Protein AF-A0A0D0D481-F1 (afdb_monomer_lite)

Secondary structure (DSSP, 8-state):
-HHHHHHHHHHHHSS--HHHHHHHHHHHHGGG--HHHHHHHHHHHHHTTT-HHHHHHHHHHHHHHHHHTT-

Structure (mmCIF, N/CA/C/O backbone):
data_AF-A0A0D0D481-F1
#
_entry.id   AF-A0A0D0D481-F1
#
loop_
_atom_site.group_PDB
_atom_site.id
_atom_site.type_symbol
_atom_site.label_atom_id
_atom_site.label_alt_id
_atom_site.label_comp_id
_atom_site.label_asym_id
_atom_site.label_entity_id
_atom_site.label_seq_id
_atom_site.pdbx_PDB_ins_code
_atom_site.Cartn_x
_atom_site.Cartn_y
_atom_site.Cartn_z
_atom_site.occupancy
_atom_site.B_iso_or_equiv
_atom_site.auth_seq_id
_atom_site.auth_comp_id
_atom_site.auth_asym_id
_atom_site.auth_atom_id
_atom_site.pdbx_PDB_model_num
ATOM 1 N N . ASP A 1 1 ? 12.262 -2.722 -2.551 1.00 87.12 1 ASP A N 1
ATOM 2 C CA . ASP A 1 1 ? 12.217 -1.411 -3.224 1.00 87.12 1 ASP A CA 1
ATOM 3 C C . ASP A 1 1 ? 11.639 -0.357 -2.273 1.00 87.12 1 ASP A C 1
ATOM 5 O O . ASP A 1 1 ? 10.553 -0.590 -1.743 1.00 87.12 1 ASP A O 1
ATOM 9 N N . PRO A 1 2 ? 12.347 0.752 -1.991 1.00 89.62 2 PRO A N 1
ATOM 10 C CA . PRO A 1 2 ? 11.874 1.785 -1.065 1.00 89.62 2 PRO A CA 1
ATOM 11 C C . PRO A 1 2 ? 10.586 2.501 -1.504 1.00 89.62 2 PRO A C 1
ATOM 13 O O . PRO A 1 2 ? 9.775 2.862 -0.653 1.00 89.62 2 PRO A O 1
ATOM 16 N N . ALA A 1 3 ? 10.371 2.702 -2.807 1.00 92.94 3 ALA A N 1
ATOM 17 C CA . ALA A 1 3 ? 9.175 3.365 -3.318 1.00 92.94 3 ALA A CA 1
ATOM 18 C C . ALA A 1 3 ? 7.942 2.459 -3.195 1.00 92.94 3 ALA A C 1
ATOM 20 O O . ALA A 1 3 ? 6.870 2.934 -2.818 1.00 92.94 3 ALA A O 1
ATOM 21 N N . ALA A 1 4 ? 8.098 1.152 -3.424 1.00 94.19 4 ALA A N 1
ATOM 22 C CA . ALA A 1 4 ? 7.023 0.183 -3.214 1.00 94.19 4 ALA A CA 1
ATOM 23 C C . ALA A 1 4 ? 6.608 0.107 -1.732 1.00 94.19 4 ALA A C 1
ATOM 25 O O . ALA A 1 4 ? 5.421 0.160 -1.420 1.00 94.19 4 ALA A O 1
ATOM 26 N N . TRP A 1 5 ? 7.574 0.097 -0.804 1.00 94.38 5 TRP A N 1
ATOM 27 C CA . TRP A 1 5 ? 7.280 0.161 0.635 1.00 94.38 5 TRP A CA 1
ATOM 28 C C . TRP A 1 5 ? 6.578 1.458 1.041 1.00 94.38 5 TRP A C 1
ATOM 30 O O . TRP A 1 5 ? 5.670 1.420 1.869 1.00 94.38 5 TRP A O 1
ATOM 40 N N . LYS A 1 6 ? 6.934 2.592 0.424 1.00 93.94 6 LYS A N 1
ATOM 41 C CA . LYS A 1 6 ? 6.210 3.851 0.629 1.00 93.94 6 LYS A CA 1
ATOM 42 C C . LYS A 1 6 ? 4.742 3.736 0.202 1.00 93.94 6 LYS A C 1
ATOM 44 O O . LYS A 1 6 ? 3.878 4.218 0.920 1.00 93.94 6 LYS A O 1
ATOM 49 N N . ALA A 1 7 ? 4.443 3.066 -0.913 1.00 94.81 7 ALA A N 1
ATOM 50 C CA . ALA A 1 7 ? 3.060 2.856 -1.346 1.00 94.81 7 ALA A CA 1
ATOM 51 C C . ALA A 1 7 ? 2.250 2.006 -0.346 1.00 94.81 7 ALA A C 1
ATOM 53 O O . ALA A 1 7 ? 1.092 2.321 -0.086 1.00 94.81 7 ALA A O 1
ATOM 54 N N . ILE A 1 8 ? 2.860 0.981 0.263 1.00 94.31 8 ILE A N 1
ATOM 55 C CA . ILE A 1 8 ? 2.227 0.201 1.343 1.00 94.31 8 ILE A CA 1
ATOM 56 C C . ILE A 1 8 ? 2.016 1.054 2.602 1.00 94.31 8 ILE A C 1
ATOM 58 O O . ILE A 1 8 ? 0.975 0.960 3.246 1.00 94.31 8 ILE A O 1
ATOM 62 N N . HIS A 1 9 ? 2.981 1.901 2.959 1.00 93.19 9 HIS A N 1
ATOM 63 C CA . HIS A 1 9 ? 2.828 2.813 4.090 1.00 93.19 9 HIS A CA 1
ATOM 64 C C . HIS A 1 9 ? 1.698 3.829 3.847 1.00 93.19 9 HIS A C 1
ATOM 66 O O . HIS A 1 9 ? 0.887 4.073 4.737 1.00 93.19 9 HIS A O 1
ATOM 72 N N . ASP A 1 10 ? 1.601 4.387 2.638 1.00 92.88 10 ASP A N 1
ATOM 73 C CA . ASP A 1 10 ? 0.500 5.273 2.247 1.00 92.88 10 ASP A CA 1
ATOM 74 C C . ASP A 1 10 ? -0.848 4.531 2.320 1.00 92.88 10 ASP A C 1
ATOM 76 O O . ASP A 1 10 ? -1.829 5.094 2.801 1.00 92.88 10 ASP A O 1
ATOM 80 N N . PHE A 1 11 ? -0.894 3.253 1.924 1.00 92.88 11 PHE A N 1
ATOM 81 C CA . PHE A 1 11 ? -2.075 2.398 2.089 1.00 92.88 11 PHE A CA 1
ATOM 82 C C . PHE A 1 11 ? -2.465 2.197 3.560 1.00 92.88 11 PHE A C 1
ATOM 84 O O . PHE A 1 11 ? -3.641 2.245 3.894 1.00 92.88 11 PHE A O 1
ATOM 91 N N . ALA A 1 12 ? -1.489 2.046 4.455 1.00 91.69 12 ALA A N 1
ATOM 92 C CA . ALA A 1 12 ? -1.731 1.920 5.891 1.00 91.69 12 ALA A CA 1
ATOM 93 C C . ALA A 1 12 ? -2.207 3.222 6.562 1.00 91.69 12 ALA A C 1
ATOM 95 O O . ALA A 1 12 ? -2.899 3.181 7.581 1.00 91.69 12 ALA A O 1
ATOM 96 N N . ALA A 1 13 ? -1.808 4.374 6.021 1.00 89.88 13 ALA A N 1
ATOM 97 C CA . ALA A 1 13 ? -2.012 5.684 6.635 1.00 89.88 13 ALA A CA 1
ATOM 98 C C . ALA A 1 13 ? -3.177 6.494 6.038 1.00 89.88 13 ALA A C 1
ATOM 100 O O . ALA A 1 13 ? -3.508 7.555 6.566 1.00 89.88 13 ALA A O 1
ATOM 101 N N . THR A 1 14 ? -3.770 6.047 4.930 1.00 88.62 14 THR A N 1
ATOM 102 C CA . THR A 1 14 ? -4.810 6.785 4.194 1.00 88.62 14 THR A CA 1
ATOM 103 C C . THR A 1 14 ? -5.994 5.882 3.852 1.00 88.62 14 THR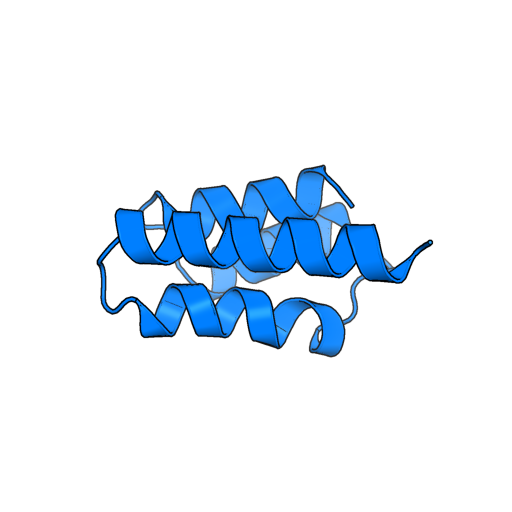 A C 1
ATOM 105 O O . THR A 1 14 ? -5.877 4.664 3.910 1.00 88.62 14 THR A O 1
ATOM 108 N N . ASP A 1 15 ? -7.114 6.461 3.408 1.00 85.19 15 ASP A N 1
ATOM 109 C CA . ASP A 1 15 ? -8.295 5.721 2.918 1.00 85.19 15 ASP A CA 1
ATOM 110 C C . ASP A 1 15 ? -8.084 5.069 1.533 1.00 85.19 15 ASP A C 1
ATOM 112 O O . ASP A 1 15 ? -9.022 4.866 0.756 1.00 85.19 15 ASP A O 1
ATOM 116 N N . MET A 1 16 ? -6.834 4.776 1.170 1.00 89.56 16 MET A N 1
ATOM 117 C CA . MET A 1 16 ? -6.519 4.072 -0.063 1.00 89.56 16 MET A CA 1
ATOM 118 C C . MET A 1 16 ? -7.078 2.651 0.006 1.00 89.56 16 MET A C 1
ATOM 120 O O . MET A 1 16 ? -6.996 1.971 1.022 1.00 89.56 16 MET A O 1
ATOM 124 N N . THR A 1 17 ? -7.649 2.181 -1.096 1.00 91.12 17 THR A N 1
ATOM 125 C CA . THR A 1 17 ? -8.179 0.816 -1.186 1.00 91.12 17 THR A CA 1
ATOM 126 C C . THR A 1 17 ? -7.089 -0.175 -1.592 1.00 91.12 17 THR A C 1
ATOM 128 O O . THR A 1 17 ? -6.134 0.192 -2.281 1.00 91.12 17 THR A O 1
ATOM 131 N N . LEU A 1 18 ? -7.261 -1.453 -1.239 1.00 91.38 18 LEU A N 1
ATOM 132 C CA . LEU A 1 18 ? -6.324 -2.515 -1.622 1.00 91.38 18 LEU A CA 1
ATOM 133 C C . LEU A 1 18 ? -6.023 -2.538 -3.140 1.00 91.38 18 LEU A C 1
ATOM 135 O O . LEU A 1 18 ? -4.844 -2.496 -3.487 1.00 91.38 18 LEU A O 1
ATOM 139 N N . PRO A 1 19 ? -7.015 -2.469 -4.058 1.00 94.06 19 PRO A N 1
ATOM 140 C CA . PRO A 1 19 ? -6.724 -2.449 -5.494 1.00 94.06 19 PRO A CA 1
ATOM 141 C C . PRO A 1 19 ? -5.897 -1.235 -5.944 1.00 94.06 19 PRO A C 1
ATOM 143 O O . PRO A 1 19 ? -5.106 -1.332 -6.882 1.00 94.06 19 PRO A O 1
ATOM 146 N N . GLN A 1 20 ? -6.060 -0.075 -5.293 1.00 94.44 20 GLN A N 1
ATOM 147 C CA . GLN A 1 20 ? -5.251 1.114 -5.586 1.00 94.44 20 GLN A CA 1
ATOM 148 C C . GLN A 1 20 ? -3.807 0.936 -5.108 1.00 94.44 20 GLN A C 1
ATOM 150 O O . GLN A 1 20 ? -2.877 1.306 -5.828 1.00 94.44 20 GLN A O 1
ATOM 155 N N . ALA A 1 21 ? -3.621 0.353 -3.924 1.00 94.25 21 ALA A N 1
ATOM 156 C CA . ALA A 1 21 ? -2.307 0.068 -3.365 1.00 94.25 21 ALA A CA 1
ATOM 157 C C . ALA A 1 21 ? -1.551 -0.979 -4.202 1.00 94.25 21 ALA A C 1
ATOM 159 O O . ALA A 1 21 ? -0.401 -0.747 -4.577 1.00 94.25 21 ALA A O 1
ATOM 160 N N . GLU A 1 22 ? -2.209 -2.082 -4.574 1.00 93.81 22 GLU A N 1
ATOM 161 C CA . GLU A 1 22 ? -1.653 -3.119 -5.453 1.00 93.81 22 GLU A CA 1
ATOM 162 C C . GLU A 1 22 ? -1.225 -2.544 -6.798 1.00 93.81 22 GLU A C 1
ATOM 164 O O . GLU A 1 22 ? -0.084 -2.746 -7.214 1.00 93.81 22 GLU A O 1
ATOM 169 N N . LYS A 1 23 ? -2.101 -1.765 -7.445 1.00 95.69 23 LYS A N 1
ATOM 170 C CA . LYS A 1 23 ? -1.786 -1.112 -8.717 1.00 95.69 23 LYS A CA 1
ATOM 171 C C . LYS A 1 23 ? -0.546 -0.225 -8.603 1.00 95.69 23 LYS A C 1
ATOM 173 O O . LYS A 1 23 ? 0.322 -0.278 -9.466 1.00 95.69 23 LYS A O 1
ATOM 178 N N . ARG A 1 24 ? -0.424 0.554 -7.527 1.00 95.75 24 ARG A N 1
ATOM 179 C CA . ARG A 1 24 ? 0.720 1.453 -7.324 1.00 95.75 24 ARG A CA 1
ATOM 180 C C . ARG A 1 24 ? 2.025 0.686 -7.110 1.00 95.75 24 ARG A C 1
ATOM 182 O O . ARG A 1 24 ? 3.053 1.066 -7.660 1.00 95.75 24 ARG A O 1
ATOM 189 N N . VAL A 1 25 ? 1.991 -0.407 -6.350 1.00 95.06 25 VAL A N 1
ATOM 190 C CA . VAL A 1 25 ? 3.158 -1.285 -6.162 1.00 95.06 25 VAL A CA 1
ATOM 191 C C . VAL A 1 25 ? 3.541 -1.976 -7.476 1.00 95.06 25 VAL A C 1
ATOM 193 O O . VAL A 1 25 ? 4.725 -2.037 -7.806 1.00 95.06 25 VAL A O 1
ATOM 196 N N . GLN A 1 26 ? 2.559 -2.432 -8.256 1.00 95.25 26 GLN A N 1
ATOM 197 C CA . GLN A 1 26 ? 2.768 -2.998 -9.592 1.00 95.25 26 GLN A CA 1
ATOM 198 C C . GLN A 1 26 ? 3.392 -1.986 -10.557 1.00 95.25 26 GLN A C 1
ATOM 200 O O . GLN A 1 26 ? 4.338 -2.324 -11.259 1.00 95.25 26 GLN A O 1
ATOM 205 N N . GLU A 1 27 ? 2.913 -0.742 -10.573 1.00 96.06 27 GLU A N 1
ATOM 206 C CA . GLU A 1 27 ? 3.468 0.330 -11.409 1.00 96.06 27 GLU A CA 1
ATOM 207 C C . GLU A 1 27 ? 4.921 0.659 -11.039 1.00 96.06 27 GLU A C 1
ATOM 209 O O . GLU A 1 27 ? 5.740 0.896 -11.925 1.00 96.06 27 GLU A O 1
ATOM 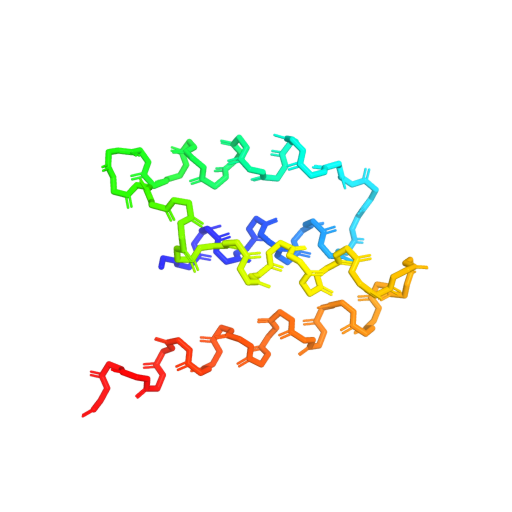214 N N . ILE A 1 28 ? 5.258 0.642 -9.745 1.00 95.81 28 ILE A N 1
ATOM 215 C CA . ILE A 1 28 ? 6.616 0.922 -9.256 1.00 95.81 28 ILE A CA 1
ATOM 216 C C . ILE A 1 28 ? 7.584 -0.210 -9.614 1.00 95.81 28 ILE A C 1
ATOM 218 O O . ILE A 1 28 ? 8.706 0.048 -10.046 1.00 95.81 28 ILE A O 1
ATOM 222 N N . LEU A 1 29 ? 7.171 -1.462 -9.414 1.00 93.56 29 LEU A N 1
ATOM 223 C CA . LEU A 1 29 ? 8.043 -2.624 -9.605 1.00 93.56 29 LEU A CA 1
ATOM 224 C C . LEU A 1 29 ? 8.055 -3.137 -11.048 1.00 93.56 29 LEU A C 1
ATOM 226 O O . LEU A 1 29 ? 8.993 -3.831 -11.446 1.00 93.56 29 LEU A O 1
ATOM 230 N N . GLY A 1 30 ? 7.030 -2.810 -11.835 1.00 94.31 30 GLY A N 1
ATOM 231 C CA . GLY A 1 30 ? 6.877 -3.243 -13.217 1.00 94.31 30 GLY A CA 1
ATOM 232 C C . GLY A 1 30 ? 7.021 -4.758 -13.355 1.00 94.31 30 GLY A C 1
ATOM 233 O O . GLY A 1 30 ? 6.351 -5.532 -12.674 1.00 94.31 30 GLY A O 1
ATOM 234 N N . ALA A 1 31 ? 7.945 -5.190 -14.214 1.00 93.25 31 ALA A N 1
ATOM 235 C CA . ALA A 1 31 ? 8.226 -6.605 -14.464 1.00 93.25 31 ALA A CA 1
ATOM 236 C C . ALA A 1 31 ? 8.791 -7.367 -13.247 1.00 93.25 31 ALA A C 1
ATOM 238 O O . ALA A 1 31 ? 8.771 -8.594 -13.244 1.00 93.25 31 ALA A O 1
ATOM 239 N N . HIS A 1 32 ? 9.290 -6.668 -12.223 1.00 90.50 32 HIS A N 1
ATOM 240 C CA . HIS A 1 32 ? 9.786 -7.282 -10.987 1.00 90.50 32 HIS A CA 1
ATOM 241 C C . HIS A 1 32 ? 8.700 -7.433 -9.918 1.00 90.50 32 HIS A C 1
ATOM 243 O O . HIS A 1 32 ? 8.988 -7.878 -8.807 1.00 90.50 32 HIS A O 1
ATOM 249 N N . TYR A 1 33 ? 7.458 -7.042 -10.213 1.00 92.50 33 TYR A N 1
ATOM 250 C CA . TYR A 1 33 ? 6.359 -7.260 -9.290 1.00 92.50 33 TYR A CA 1
ATOM 251 C C . TYR A 1 33 ? 6.064 -8.755 -9.142 1.00 92.50 33 TYR A C 1
ATOM 253 O O . TYR A 1 33 ? 5.737 -9.444 -10.108 1.00 92.50 33 TYR A O 1
ATOM 261 N N . ASN A 1 34 ? 6.097 -9.227 -7.901 1.00 92.00 34 ASN A N 1
ATOM 262 C CA . ASN A 1 34 ? 5.641 -10.552 -7.523 1.00 92.00 34 ASN A CA 1
ATOM 263 C C . ASN A 1 34 ? 4.624 -10.424 -6.390 1.00 92.00 34 ASN A C 1
ATOM 265 O O . ASN A 1 34 ? 4.968 -10.011 -5.284 1.00 92.00 34 ASN A O 1
ATOM 269 N N . ASN A 1 35 ? 3.370 -10.795 -6.652 1.00 89.06 35 ASN A N 1
ATOM 270 C CA . ASN A 1 35 ? 2.299 -10.672 -5.666 1.00 89.06 35 ASN A CA 1
ATOM 271 C C . ASN A 1 35 ? 2.607 -11.426 -4.360 1.00 89.06 35 ASN A C 1
ATOM 273 O O . ASN A 1 35 ? 2.309 -10.925 -3.281 1.00 89.06 35 ASN A O 1
ATOM 277 N N . ALA A 1 36 ? 3.254 -12.594 -4.439 1.00 90.50 36 ALA A N 1
ATOM 278 C CA . ALA A 1 36 ? 3.565 -13.403 -3.260 1.00 90.50 36 ALA A CA 1
ATOM 279 C C . ALA A 1 36 ? 4.476 -12.671 -2.257 1.00 90.50 36 ALA A C 1
ATOM 281 O O . ALA A 1 36 ? 4.316 -12.840 -1.049 1.00 90.50 36 ALA A O 1
ATOM 282 N N . ASP A 1 37 ? 5.376 -11.813 -2.747 1.00 89.62 37 ASP A N 1
ATOM 283 C CA . ASP A 1 37 ? 6.305 -11.054 -1.903 1.00 89.62 37 ASP A CA 1
ATOM 284 C C . ASP A 1 37 ? 5.607 -9.902 -1.159 1.00 89.62 37 ASP A C 1
ATOM 286 O O . ASP A 1 37 ? 6.059 -9.481 -0.095 1.00 89.62 37 ASP A O 1
ATOM 290 N N . TRP A 1 38 ? 4.481 -9.409 -1.690 1.00 92.75 38 TRP A N 1
ATOM 291 C CA . TRP A 1 38 ? 3.756 -8.248 -1.157 1.00 92.75 38 TRP A CA 1
ATOM 292 C C . TRP A 1 38 ? 2.435 -8.597 -0.476 1.00 92.75 38 TRP A C 1
ATOM 294 O O . TRP A 1 38 ? 1.929 -7.795 0.308 1.00 92.75 38 TRP A O 1
ATOM 304 N N . GLN A 1 39 ? 1.899 -9.798 -0.698 1.00 93.25 39 GLN A N 1
ATOM 305 C CA . GLN A 1 39 ? 0.636 -10.248 -0.114 1.00 93.25 39 GLN A CA 1
ATOM 306 C C . GLN A 1 39 ? 0.633 -10.133 1.416 1.00 93.25 39 GLN A C 1
ATOM 308 O O . GLN A 1 39 ? -0.343 -9.670 2.002 1.00 93.25 39 GLN A O 1
ATOM 313 N N . LEU A 1 40 ? 1.742 -10.495 2.069 1.00 91.69 40 LEU A N 1
ATOM 314 C CA . LEU A 1 40 ? 1.872 -10.354 3.519 1.00 91.69 40 LEU A CA 1
ATOM 315 C C . LEU A 1 40 ? 1.751 -8.888 3.963 1.00 91.69 40 LEU A C 1
ATOM 317 O O . LEU A 1 40 ? 1.092 -8.603 4.960 1.00 91.69 40 LEU A O 1
ATOM 321 N N . ALA A 1 41 ? 2.356 -7.964 3.215 1.00 92.56 41 ALA A N 1
ATOM 322 C CA . ALA A 1 41 ? 2.313 -6.540 3.521 1.00 92.56 41 ALA A CA 1
ATOM 323 C C . ALA A 1 41 ? 0.893 -5.969 3.369 1.00 92.56 41 ALA A C 1
ATOM 325 O O . ALA A 1 41 ? 0.439 -5.230 4.239 1.00 92.56 41 ALA A O 1
ATOM 326 N N . PHE A 1 42 ? 0.164 -6.366 2.322 1.00 93.06 42 PHE A N 1
ATOM 327 C CA . PHE A 1 42 ? -1.236 -5.978 2.135 1.00 93.06 42 PHE A CA 1
ATOM 328 C C . PHE A 1 42 ? -2.156 -6.538 3.225 1.00 93.06 42 PHE A C 1
ATOM 330 O O . PHE A 1 42 ? -2.973 -5.800 3.776 1.00 93.06 42 PHE A O 1
ATOM 337 N N . ASN A 1 43 ? -1.999 -7.818 3.573 1.00 92.50 4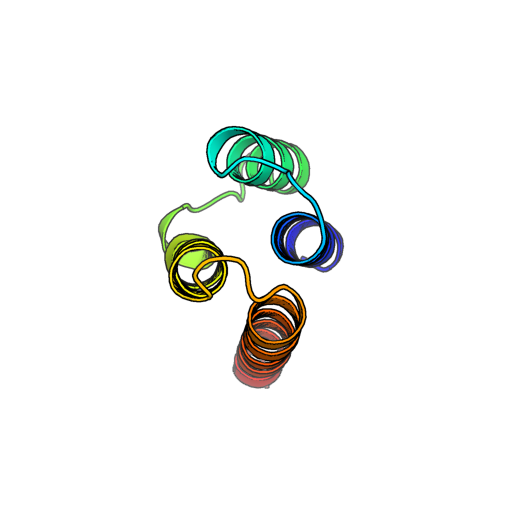3 ASN A N 1
ATOM 338 C CA . ASN A 1 43 ? -2.819 -8.468 4.594 1.00 92.50 43 ASN A CA 1
ATOM 339 C C . ASN A 1 43 ? -2.666 -7.793 5.956 1.00 92.50 43 ASN A C 1
ATOM 341 O O . ASN A 1 43 ? -3.661 -7.524 6.613 1.00 92.50 43 ASN A O 1
ATOM 345 N N . VAL A 1 44 ? -1.440 -7.449 6.351 1.00 91.31 44 VAL A N 1
ATOM 346 C CA . VAL A 1 44 ? -1.188 -6.779 7.633 1.00 91.31 44 VAL A CA 1
ATOM 347 C C . VAL A 1 44 ? -1.895 -5.424 7.733 1.00 91.31 44 VAL A C 1
ATOM 349 O O . VAL A 1 44 ? -2.397 -5.077 8.801 1.00 91.31 44 VAL A O 1
ATOM 352 N N . VAL A 1 45 ? -1.980 -4.670 6.633 1.00 90.12 45 VAL A N 1
ATOM 353 C CA . VAL A 1 45 ? -2.736 -3.410 6.609 1.00 90.12 45 VAL A CA 1
ATOM 354 C C . VAL A 1 45 ? -4.241 -3.666 6.712 1.00 90.12 45 VAL A C 1
ATOM 356 O O . VAL A 1 45 ? -4.927 -3.001 7.485 1.00 90.12 45 VAL A O 1
ATOM 359 N N . MET A 1 46 ? -4.752 -4.660 5.985 1.00 89.50 46 MET A N 1
ATOM 360 C CA . MET A 1 46 ? -6.171 -5.036 6.017 1.00 89.50 46 MET A CA 1
ATOM 361 C C . MET A 1 46 ? -6.606 -5.582 7.389 1.00 89.50 46 MET A C 1
ATOM 363 O O . MET A 1 46 ? -7.704 -5.282 7.864 1.00 89.50 46 MET A O 1
ATOM 367 N N . ASP A 1 47 ? -5.734 -6.336 8.057 1.00 90.12 47 ASP A N 1
ATOM 368 C CA . ASP A 1 47 ? -5.982 -6.946 9.367 1.00 90.12 47 ASP A CA 1
ATOM 369 C C . ASP A 1 47 ? -6.018 -5.919 10.504 1.00 90.12 47 ASP A C 1
ATOM 371 O O . ASP A 1 47 ? -6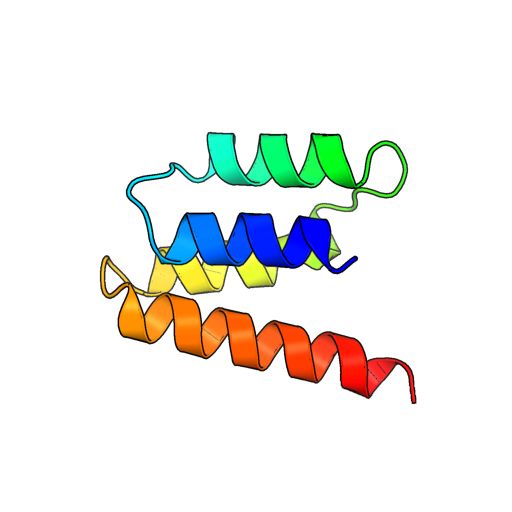.622 -6.174 11.549 1.00 90.12 47 ASP A O 1
ATOM 375 N N . ALA A 1 48 ? -5.441 -4.732 10.300 1.00 85.88 48 ALA A N 1
ATOM 376 C CA . ALA A 1 48 ? -5.467 -3.651 11.279 1.00 85.88 48 ALA A CA 1
ATOM 377 C C . ALA A 1 48 ? -6.868 -3.037 11.481 1.00 85.88 48 ALA A C 1
ATOM 379 O O . ALA A 1 48 ? -7.031 -2.183 12.348 1.00 85.88 48 ALA A O 1
ATOM 380 N N . LYS A 1 49 ? -7.892 -3.466 10.717 1.00 76.69 49 LYS A N 1
ATOM 381 C CA . LYS A 1 49 ? -9.314 -3.079 10.875 1.00 76.69 49 LYS A CA 1
ATOM 382 C C . LYS A 1 49 ? -9.545 -1.565 11.049 1.00 76.69 49 LYS A C 1
ATOM 384 O O . LYS A 1 49 ? -10.444 -1.158 11.7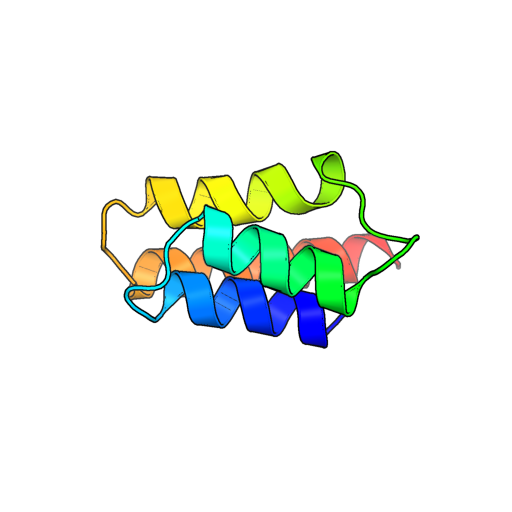81 1.00 76.69 49 LYS A O 1
ATOM 389 N N . GLY A 1 50 ? -8.749 -0.736 10.373 1.00 71.69 50 GLY A N 1
ATOM 390 C CA . GLY A 1 50 ? -8.856 0.728 10.425 1.00 71.69 50 GLY A CA 1
ATOM 391 C C . GLY A 1 50 ? -8.021 1.417 11.511 1.00 71.69 50 GLY A C 1
ATOM 392 O O . GLY A 1 50 ? -8.089 2.636 11.633 1.00 71.69 50 GLY A O 1
ATOM 393 N N . ASP A 1 51 ? -7.207 0.688 12.276 1.00 86.56 51 ASP A N 1
ATOM 394 C CA . ASP A 1 51 ? -6.169 1.288 13.115 1.00 86.56 51 ASP A CA 1
ATOM 395 C C . ASP A 1 51 ? -4.921 1.582 12.268 1.00 86.56 51 ASP A C 1
ATOM 397 O O . ASP A 1 51 ? -4.017 0.754 12.124 1.00 86.56 51 ASP A O 1
ATOM 401 N N . SER A 1 52 ? -4.868 2.787 11.697 1.00 85.94 52 SER A N 1
ATOM 402 C CA . SER A 1 52 ? -3.733 3.244 10.886 1.00 85.94 52 SER A CA 1
ATOM 403 C C . SER A 1 52 ? -2.406 3.247 11.657 1.00 85.94 52 SER A C 1
ATOM 405 O O . SER A 1 52 ? -1.344 3.063 11.060 1.00 85.94 52 SER A O 1
ATOM 407 N N . SER A 1 53 ? -2.431 3.416 12.985 1.00 88.06 53 SER A N 1
ATOM 408 C CA . SER A 1 53 ? -1.220 3.380 13.815 1.00 88.06 53 SER A CA 1
ATOM 409 C C . SER A 1 53 ? -0.679 1.952 13.916 1.00 88.06 53 SER A C 1
ATOM 411 O O . SER A 1 53 ? 0.508 1.705 13.691 1.00 88.06 53 SER A O 1
ATOM 413 N N . ALA A 1 54 ? -1.562 0.981 14.165 1.00 88.94 54 ALA A N 1
ATOM 414 C CA . ALA A 1 54 ? -1.197 -0.432 14.160 1.00 88.94 54 ALA A CA 1
ATOM 415 C C . ALA A 1 54 ? -0.734 -0.902 12.769 1.00 88.94 54 ALA A C 1
ATOM 417 O O . ALA A 1 54 ? 0.280 -1.598 12.666 1.00 88.94 54 ALA A O 1
ATOM 418 N N . ALA A 1 55 ? -1.428 -0.482 11.705 1.00 89.62 55 ALA A N 1
ATOM 419 C CA . ALA A 1 55 ? -1.091 -0.821 10.324 1.00 89.62 55 ALA A CA 1
ATOM 420 C C . ALA A 1 55 ? 0.309 -0.315 9.938 1.00 89.62 55 ALA A C 1
ATOM 422 O O . ALA A 1 55 ? 1.152 -1.093 9.490 1.00 89.62 55 ALA A O 1
ATOM 423 N N . THR A 1 56 ? 0.590 0.973 10.163 1.00 89.94 56 THR A N 1
ATOM 424 C CA . THR A 1 56 ? 1.888 1.587 9.826 1.00 89.94 56 THR A CA 1
ATOM 425 C C . THR A 1 56 ? 3.034 0.969 10.626 1.00 89.94 56 THR A C 1
ATOM 427 O O . THR A 1 56 ? 4.062 0.612 10.048 1.00 89.94 56 THR A O 1
ATOM 430 N N . ALA A 1 57 ? 2.849 0.733 11.929 1.00 90.69 57 ALA A N 1
ATOM 431 C CA . ALA A 1 57 ? 3.854 0.070 12.758 1.00 90.69 57 ALA A CA 1
ATOM 432 C C . ALA A 1 57 ? 4.168 -1.361 12.282 1.00 90.69 57 ALA A C 1
ATOM 434 O O . ALA A 1 57 ? 5.316 -1.808 12.346 1.00 90.69 57 ALA A O 1
ATOM 435 N N . ALA A 1 58 ? 3.162 -2.099 11.812 1.00 90.38 58 ALA A N 1
ATOM 436 C CA . ALA A 1 58 ? 3.346 -3.459 11.327 1.00 90.38 58 ALA A CA 1
ATOM 437 C C . ALA A 1 58 ? 3.997 -3.500 9.929 1.00 90.38 58 ALA A C 1
ATOM 439 O O . ALA A 1 58 ? 4.891 -4.319 9.702 1.00 90.38 58 ALA A O 1
ATOM 440 N N . VAL A 1 59 ? 3.646 -2.566 9.037 1.00 91.00 59 VAL A N 1
ATOM 441 C CA . VAL A 1 59 ? 4.334 -2.362 7.748 1.00 91.00 59 VAL A CA 1
ATOM 442 C C . VAL A 1 59 ? 5.808 -2.028 7.961 1.00 91.00 59 VAL A C 1
ATOM 444 O O . VAL A 1 59 ? 6.669 -2.619 7.310 1.00 91.00 59 VAL A O 1
ATOM 447 N N . GLU A 1 60 ? 6.124 -1.147 8.911 1.00 90.50 60 GLU A N 1
ATOM 448 C CA . GLU A 1 60 ? 7.511 -0.816 9.232 1.00 90.50 60 GLU A CA 1
ATOM 449 C C . GLU A 1 60 ? 8.288 -2.036 9.729 1.00 90.50 60 GLU A C 1
ATOM 451 O O . GLU A 1 60 ? 9.406 -2.275 9.275 1.00 90.50 60 GLU A O 1
ATOM 456 N N . LYS A 1 61 ? 7.702 -2.872 10.593 1.00 90.19 61 LYS A N 1
ATOM 457 C CA . LYS A 1 61 ? 8.341 -4.128 11.024 1.00 90.19 61 LYS A CA 1
ATOM 458 C C . LYS A 1 61 ? 8.633 -5.059 9.846 1.00 90.19 61 LYS A C 1
ATOM 460 O O . LYS A 1 61 ? 9.724 -5.623 9.781 1.00 90.19 61 LYS A O 1
ATOM 465 N N . LEU A 1 62 ? 7.693 -5.201 8.911 1.00 90.44 62 LEU A N 1
ATOM 466 C CA . LEU A 1 62 ? 7.893 -6.014 7.708 1.00 90.44 62 LEU A CA 1
ATOM 467 C C . LEU A 1 62 ? 8.990 -5.445 6.806 1.00 90.44 62 LEU A C 1
ATOM 469 O O . LEU A 1 62 ? 9.819 -6.206 6.312 1.00 90.44 62 LEU A O 1
ATOM 473 N N . ARG A 1 63 ? 9.040 -4.120 6.637 1.00 90.06 63 ARG A N 1
ATOM 474 C CA . ARG A 1 63 ? 10.085 -3.436 5.867 1.00 90.06 63 ARG A CA 1
ATOM 475 C C . ARG A 1 63 ? 11.475 -3.702 6.443 1.00 90.06 63 ARG A C 1
ATOM 477 O O . ARG A 1 63 ? 12.384 -4.046 5.687 1.00 90.06 63 ARG A O 1
ATOM 484 N N . HIS A 1 64 ? 11.638 -3.580 7.761 1.00 88.12 64 HIS A N 1
ATOM 485 C CA . HIS A 1 64 ? 12.908 -3.885 8.429 1.00 88.12 64 HIS A CA 1
ATOM 486 C C . HIS A 1 64 ? 13.274 -5.364 8.259 1.00 88.12 64 HIS A C 1
ATOM 488 O O . HIS A 1 64 ? 14.354 -5.662 7.762 1.00 88.12 64 HIS A O 1
ATOM 494 N N . ALA A 1 65 ? 12.344 -6.290 8.520 1.00 86.44 65 ALA A N 1
ATOM 495 C CA . ALA A 1 65 ? 12.590 -7.725 8.352 1.00 86.44 65 ALA A CA 1
ATOM 496 C C . ALA A 1 65 ? 12.949 -8.118 6.905 1.00 86.44 65 ALA A C 1
ATOM 498 O O . ALA A 1 65 ? 13.765 -9.011 6.685 1.00 86.44 65 ALA A O 1
ATOM 499 N N . ALA A 1 66 ? 12.355 -7.461 5.906 1.00 84.56 66 ALA A N 1
ATOM 500 C CA . ALA A 1 66 ? 12.685 -7.674 4.498 1.00 84.56 66 ALA A CA 1
ATOM 501 C C . ALA A 1 66 ? 14.069 -7.120 4.120 1.00 84.56 66 ALA A C 1
ATOM 503 O O . ALA A 1 66 ? 14.680 -7.617 3.179 1.00 84.56 66 ALA A O 1
ATOM 504 N N . THR A 1 67 ? 14.558 -6.109 4.843 1.00 78.12 67 THR A N 1
ATOM 505 C CA . THR A 1 67 ? 15.892 -5.524 4.639 1.00 78.12 67 THR A CA 1
ATOM 506 C C . THR A 1 67 ? 16.966 -6.349 5.357 1.00 78.12 67 THR A C 1
ATOM 508 O O . THR A 1 67 ? 18.022 -6.598 4.783 1.00 78.12 67 THR A O 1
ATOM 511 N N . ASP A 1 68 ? 16.660 -6.863 6.552 1.00 73.25 68 ASP A N 1
ATOM 512 C CA . ASP A 1 68 ? 17.561 -7.704 7.353 1.00 73.25 68 ASP A CA 1
ATOM 513 C C . ASP A 1 68 ? 17.799 -9.086 6.727 1.00 73.25 68 ASP A C 1
ATOM 515 O O . ASP A 1 68 ? 18.872 -9.659 6.877 1.00 73.25 68 ASP A O 1
ATOM 519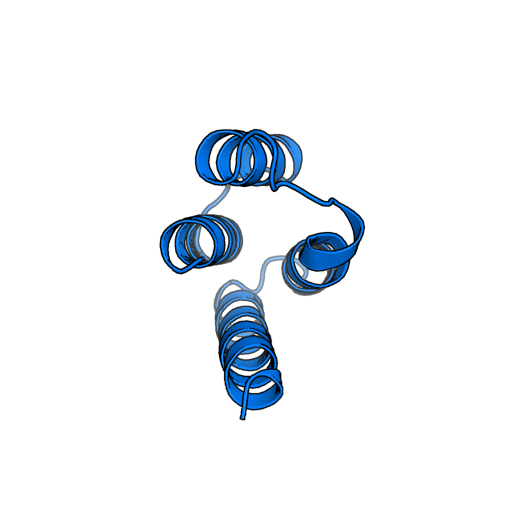 N N . LYS A 1 69 ? 16.834 -9.625 5.968 1.00 57.38 69 LYS A N 1
ATOM 520 C CA . LYS A 1 69 ? 16.985 -10.903 5.241 1.00 57.38 69 LYS A CA 1
ATOM 521 C C . LYS A 1 69 ? 17.989 -10.866 4.076 1.00 57.38 69 LYS A C 1
ATOM 523 O O . LYS A 1 69 ? 18.166 -11.887 3.414 1.00 57.38 69 LYS A O 1
ATOM 528 N N . ILE A 1 70 ? 18.594 -9.712 3.793 1.00 51.91 70 ILE A N 1
ATOM 529 C CA . ILE A 1 70 ? 19.568 -9.514 2.708 1.00 51.91 70 ILE A CA 1
ATOM 530 C C . ILE A 1 70 ? 21.016 -9.421 3.260 1.00 51.91 70 ILE A C 1
ATOM 532 O O . ILE A 1 70 ? 21.957 -9.302 2.476 1.00 51.91 70 ILE A O 1
ATOM 536 N N . GLN A 1 71 ? 21.218 -9.524 4.584 1.00 41.56 71 GLN A N 1
ATOM 537 C CA . GLN A 1 71 ? 22.536 -9.670 5.234 1.00 41.56 71 GLN A CA 1
ATOM 538 C C . GLN A 1 71 ? 22.861 -11.126 5.573 1.00 41.56 71 GLN A C 1
ATOM 540 O O . GLN A 1 71 ? 24.065 -11.462 5.496 1.00 41.56 71 GLN A O 1
#

Foldseek 3Di:
DVQLLVLLLCLLQDPDDLVRSLVSSCVVCPVNDDCVLCVVSSVLSVVCVPPSVSSNVVSVVSVVVVVVVVD

Sequence (71 aa):
DPAAWKAIHDFAATDMTLPQAEKRVQEILGAHYNNADWQLAFNVVMDAKGDSSAATAAVEKLRHAATDKIQ

Radius of gyration: 11.34 Å; chains: 1; bounding box: 32×20×29 Å

pLDDT: mean 88.7, std 9.42, range [41.56, 96.06]

Organism: NCBI:txid930991